Protein AF-A0A5B9R5X1-F1 (afdb_monomer_lite)

pLDDT: mean 70.62, std 14.92, range [45.25, 94.19]

Secondary structure (DSSP, 8-state):
--HHHHHHHHHHHHHHHHHHHHHHHHHTS--PPPPP-PPPHHHHTS-HHHHHHSSPPS--PPP------------SSHHHHHHHHHHHHHHHHHHHHHHHHHHHHHHHHHHHTTS-S---HHHHHHHHHHSHHHHHHHHHHHHHHS--TTS--

Organism: NCBI:txid980254

Radius of gyration: 30.91 Å; chains: 1; bounding box: 55×62×83 Å

Structure (mmCIF, N/CA/C/O backbone):
data_AF-A0A5B9R5X1-F1
#
_entry.id   AF-A0A5B9R5X1-F1
#
loop_
_atom_site.group_PDB
_atom_site.id
_atom_site.type_symbol
_atom_site.label_atom_id
_atom_site.label_alt_id
_atom_site.label_comp_id
_atom_site.label_asym_id
_atom_site.label_entity_id
_atom_site.label_seq_id
_atom_site.pdbx_PDB_ins_code
_atom_site.Cartn_x
_atom_site.Cartn_y
_atom_site.Cartn_z
_atom_site.occupancy
_atom_site.B_iso_or_equiv
_atom_site.auth_seq_id
_atom_site.auth_comp_id
_atom_site.auth_asym_id
_atom_site.auth_atom_id
_atom_site.pdbx_PDB_model_num
ATOM 1 N N . MET A 1 1 ? 15.789 11.134 -35.499 1.00 53.81 1 MET A N 1
ATOM 2 C CA . MET A 1 1 ? 15.005 11.887 -34.494 1.00 53.81 1 MET A CA 1
ATOM 3 C C . MET A 1 1 ? 15.624 11.795 -33.087 1.00 53.81 1 MET A C 1
ATOM 5 O O . MET A 1 1 ? 14.900 11.812 -32.108 1.00 53.81 1 MET A O 1
ATOM 9 N N . ALA A 1 2 ? 16.957 11.704 -32.957 1.00 56.66 2 ALA A N 1
ATOM 10 C CA . ALA A 1 2 ? 17.627 11.562 -31.654 1.00 56.66 2 ALA A CA 1
ATOM 11 C C . ALA A 1 2 ? 17.889 12.906 -30.939 1.00 56.66 2 ALA A C 1
ATOM 13 O O . ALA A 1 2 ? 18.067 12.919 -29.728 1.00 56.66 2 ALA A O 1
ATOM 14 N N . GLY A 1 3 ? 17.854 14.033 -31.664 1.00 64.00 3 GLY A N 1
ATOM 15 C CA . GLY A 1 3 ? 18.062 15.369 -31.084 1.00 64.00 3 GLY A CA 1
ATOM 16 C C . GLY A 1 3 ? 16.929 15.854 -30.170 1.00 64.00 3 GLY A C 1
ATOM 17 O O . GLY A 1 3 ? 17.172 16.654 -29.278 1.00 64.00 3 GLY A O 1
ATOM 18 N N . ASP A 1 4 ? 15.712 15.324 -30.328 1.00 76.25 4 ASP A N 1
ATOM 19 C CA . ASP A 1 4 ? 14.544 15.731 -29.527 1.00 76.25 4 ASP A CA 1
ATOM 20 C C . ASP A 1 4 ? 14.620 15.199 -28.080 1.00 76.25 4 ASP A C 1
ATOM 22 O O . ASP A 1 4 ? 14.231 15.860 -27.120 1.00 76.25 4 ASP A O 1
ATOM 26 N N . ILE A 1 5 ? 15.219 14.018 -27.891 1.00 83.88 5 ILE A N 1
ATOM 27 C CA . ILE A 1 5 ? 15.355 13.398 -26.565 1.00 83.88 5 ILE A CA 1
ATOM 28 C C . ILE A 1 5 ? 16.368 14.162 -25.705 1.00 83.88 5 ILE A C 1
ATOM 30 O O . ILE A 1 5 ? 16.122 14.392 -24.521 1.00 83.88 5 ILE A O 1
ATOM 34 N N . GLU A 1 6 ? 17.492 14.588 -26.281 1.00 88.69 6 GLU A N 1
ATOM 35 C CA . GLU A 1 6 ? 18.511 15.352 -25.552 1.00 88.69 6 GLU A CA 1
ATOM 36 C C . GLU A 1 6 ? 17.994 16.739 -25.148 1.00 88.69 6 GLU A C 1
ATOM 38 O O . GLU A 1 6 ? 18.190 17.170 -24.007 1.00 88.69 6 GLU A O 1
ATOM 43 N N . GLU A 1 7 ? 17.259 17.411 -26.037 1.00 90.31 7 GLU A N 1
ATOM 44 C CA . GLU A 1 7 ? 16.603 18.683 -25.727 1.00 90.31 7 GLU A CA 1
ATOM 45 C C . GLU A 1 7 ? 15.509 18.523 -24.664 1.00 90.31 7 GLU A C 1
ATOM 47 O O . GLU A 1 7 ? 15.420 19.340 -23.738 1.00 90.31 7 GLU A O 1
ATOM 52 N N . PHE A 1 8 ? 14.722 17.445 -24.730 1.00 91.88 8 PHE A N 1
ATOM 53 C CA . PHE A 1 8 ? 13.722 17.119 -23.717 1.00 91.88 8 PHE A CA 1
ATOM 54 C C . PHE A 1 8 ? 14.357 16.883 -22.342 1.00 91.88 8 PHE A C 1
ATOM 56 O O . PHE A 1 8 ? 13.900 17.458 -21.351 1.00 91.88 8 PHE A O 1
ATOM 63 N N . LEU A 1 9 ? 15.437 16.098 -22.266 1.00 94.19 9 LEU A N 1
ATOM 64 C CA . LEU A 1 9 ? 16.150 15.832 -21.014 1.00 94.19 9 LEU A CA 1
ATOM 65 C C . LEU A 1 9 ? 16.774 17.104 -20.434 1.00 94.19 9 LEU A C 1
ATOM 67 O O . LEU A 1 9 ? 16.669 17.342 -19.227 1.00 94.19 9 LEU A O 1
ATOM 71 N N . ARG A 1 10 ? 17.357 17.963 -21.278 1.00 93.19 10 ARG A N 1
ATOM 72 C CA . ARG A 1 10 ? 17.929 19.246 -20.849 1.00 93.19 10 ARG A CA 1
ATOM 73 C C . ARG A 1 10 ? 16.854 20.171 -20.278 1.00 93.19 10 ARG A C 1
ATOM 75 O O . ARG A 1 10 ? 17.013 20.703 -19.179 1.00 93.19 10 ARG A O 1
ATOM 82 N N . ARG A 1 11 ? 15.712 20.278 -20.964 1.00 91.12 11 ARG A N 1
ATOM 83 C CA . ARG A 1 11 ? 14.557 21.074 -20.522 1.00 91.12 11 ARG A CA 1
ATOM 84 C C . ARG A 1 11 ? 13.895 20.495 -19.262 1.00 91.12 11 ARG A C 1
ATOM 86 O O . ARG A 1 11 ? 13.428 21.251 -18.408 1.00 91.12 11 ARG A O 1
ATOM 93 N N . ALA A 1 12 ? 13.861 19.172 -19.106 1.00 92.88 12 ALA A N 1
ATOM 94 C CA . ALA A 1 12 ? 13.340 18.509 -17.910 1.00 92.88 12 ALA A CA 1
ATOM 95 C C . ALA A 1 12 ? 14.245 18.729 -16.686 1.00 92.88 12 ALA A C 1
ATOM 97 O O . ALA A 1 12 ? 13.747 19.024 -15.594 1.00 92.88 12 ALA A O 1
ATOM 98 N N . ALA A 1 13 ? 15.567 18.642 -16.869 1.00 93.56 13 ALA A N 1
ATOM 99 C CA . ALA A 1 13 ? 16.546 18.919 -15.822 1.00 93.56 13 ALA A CA 1
ATOM 100 C C . ALA A 1 13 ? 16.457 20.376 -15.339 1.00 93.56 13 ALA A C 1
ATOM 102 O O . ALA A 1 13 ? 16.412 20.624 -14.132 1.00 93.56 13 ALA A O 1
ATOM 103 N N . GLU A 1 14 ? 16.331 21.326 -16.267 1.00 90.88 14 GLU A N 1
ATOM 104 C CA . GLU A 1 14 ? 16.178 22.748 -15.953 1.00 90.88 14 GLU A CA 1
ATOM 105 C C . GLU A 1 14 ? 14.893 23.026 -15.153 1.00 90.88 14 GLU A C 1
ATOM 107 O O . GLU A 1 14 ? 14.938 23.663 -14.096 1.00 90.88 14 GLU A O 1
ATOM 112 N N . ARG A 1 15 ? 13.750 22.450 -15.562 1.00 89.88 15 ARG A N 1
ATOM 113 C CA . ARG A 1 15 ? 12.494 22.548 -14.790 1.00 89.88 15 ARG A CA 1
ATOM 114 C C . ARG A 1 15 ? 12.621 21.971 -13.382 1.00 89.88 15 ARG A C 1
ATOM 116 O O . ARG A 1 15 ? 12.034 22.513 -12.442 1.00 89.88 15 ARG A O 1
ATOM 123 N N . ARG A 1 16 ? 13.357 20.868 -13.213 1.00 87.12 16 ARG A N 1
ATOM 124 C CA . ARG A 1 16 ? 13.578 20.250 -11.898 1.00 87.12 16 ARG A CA 1
ATOM 125 C C . ARG A 1 16 ? 14.403 21.159 -10.987 1.00 87.12 16 ARG A C 1
ATOM 127 O O . ARG A 1 16 ? 14.032 21.323 -9.826 1.00 87.12 16 ARG A O 1
ATOM 134 N N . GLN A 1 17 ? 15.465 21.779 -11.505 1.00 85.44 17 GLN A N 1
ATOM 135 C CA . GLN A 1 17 ? 16.297 22.716 -10.741 1.00 85.44 17 GLN A CA 1
ATOM 136 C C . GLN A 1 17 ? 15.518 23.974 -10.331 1.00 85.44 17 GLN A C 1
ATOM 138 O O . GLN A 1 17 ? 15.555 24.368 -9.165 1.00 85.44 17 GLN A O 1
ATOM 143 N N . GLN A 1 18 ? 14.726 24.550 -11.241 1.00 83.62 18 GLN A N 1
ATOM 144 C CA . GLN A 1 18 ? 13.886 25.712 -10.929 1.00 83.62 18 GLN A CA 1
ATOM 145 C C . GLN A 1 18 ? 12.858 25.407 -9.823 1.00 83.62 18 GLN A C 1
ATOM 147 O O . GLN A 1 18 ? 12.673 26.213 -8.910 1.00 83.62 18 GLN A O 1
ATOM 152 N N . ARG A 1 19 ? 12.226 24.222 -9.849 1.00 83.75 19 ARG A N 1
ATOM 153 C CA . ARG A 1 19 ? 11.287 23.790 -8.795 1.00 83.75 19 ARG A CA 1
ATOM 154 C C . ARG A 1 19 ? 11.969 23.538 -7.449 1.00 83.75 19 ARG A C 1
ATOM 156 O O . ARG A 1 19 ? 11.366 23.810 -6.413 1.00 83.75 19 ARG A O 1
ATOM 163 N N . ALA A 1 20 ? 13.200 23.028 -7.446 1.00 77.25 20 ALA A N 1
ATOM 164 C CA . ALA A 1 20 ? 13.960 22.808 -6.216 1.00 77.25 20 ALA A CA 1
ATOM 165 C C . ALA A 1 20 ? 14.298 24.136 -5.513 1.00 77.25 20 ALA A C 1
ATOM 167 O O . ALA A 1 20 ? 14.086 24.261 -4.307 1.00 77.25 20 ALA A O 1
ATOM 168 N N . ASN A 1 21 ? 14.717 25.154 -6.271 1.00 75.06 21 ASN A N 1
ATOM 169 C CA . ASN A 1 21 ? 15.031 26.474 -5.718 1.00 75.06 21 ASN A CA 1
ATOM 170 C C . ASN A 1 21 ? 13.789 27.183 -5.146 1.00 75.06 21 ASN A C 1
ATOM 172 O O . ASN A 1 21 ? 13.874 27.808 -4.091 1.00 75.06 21 ASN A O 1
ATOM 176 N N . GLN A 1 22 ? 12.617 27.027 -5.776 1.00 73.62 22 GLN A N 1
ATOM 177 C CA . GLN A 1 22 ? 11.357 27.577 -5.251 1.00 73.62 22 GLN A CA 1
ATOM 178 C C . GLN A 1 22 ? 10.902 26.887 -3.954 1.00 73.62 22 GLN A C 1
ATOM 180 O O . GLN A 1 22 ? 10.426 27.556 -3.036 1.00 73.62 22 GLN A O 1
ATOM 185 N N . ARG A 1 23 ? 11.095 25.565 -3.832 1.00 68.62 23 ARG A N 1
ATOM 186 C CA . ARG A 1 23 ? 10.769 24.825 -2.600 1.00 68.62 23 ARG A CA 1
ATOM 187 C C . ARG A 1 23 ? 11.655 25.229 -1.420 1.00 68.62 23 ARG A C 1
ATOM 189 O O . ARG A 1 23 ? 11.142 25.358 -0.312 1.00 68.62 23 ARG A O 1
ATOM 196 N N . ASN A 1 24 ? 12.945 25.482 -1.646 1.00 63.91 24 ASN A N 1
ATOM 197 C CA . ASN A 1 24 ? 13.853 25.921 -0.580 1.00 63.91 24 ASN A CA 1
ATOM 198 C C . ASN A 1 24 ? 13.546 27.342 -0.080 1.00 63.91 24 ASN A C 1
ATOM 200 O O . ASN A 1 24 ? 13.702 27.605 1.110 1.00 63.91 24 ASN A O 1
ATOM 204 N N . ALA A 1 25 ? 13.061 28.236 -0.949 1.00 61.38 25 ALA A N 1
ATOM 205 C CA . ALA A 1 25 ? 12.637 29.577 -0.542 1.00 61.38 25 ALA A CA 1
ATOM 206 C C . ALA A 1 25 ? 11.338 29.560 0.293 1.00 61.38 25 ALA A C 1
ATOM 208 O O . ALA A 1 25 ? 11.212 30.327 1.242 1.00 61.38 25 ALA A O 1
ATOM 209 N N . GLN A 1 26 ? 10.397 28.652 0.001 1.00 58.34 26 GLN A N 1
ATOM 210 C CA . GLN A 1 26 ? 9.145 28.524 0.767 1.00 58.34 26 GLN A CA 1
ATOM 211 C C . GLN A 1 26 ? 9.314 27.821 2.126 1.00 58.34 26 GLN A C 1
ATOM 213 O O . GLN A 1 26 ? 8.514 28.045 3.032 1.00 58.34 26 GLN A O 1
ATOM 218 N N . GLN A 1 27 ? 10.355 27.003 2.316 1.00 56.66 27 GLN A N 1
ATOM 219 C CA . GLN A 1 27 ? 10.584 26.306 3.591 1.00 56.66 27 GLN A CA 1
ATOM 220 C C . GLN A 1 27 ? 11.173 27.194 4.701 1.00 56.66 27 GLN A C 1
ATOM 222 O O . GLN A 1 27 ? 11.088 26.818 5.867 1.00 56.66 27 GLN A O 1
ATOM 227 N N . GLN A 1 28 ? 11.722 28.375 4.385 1.00 57.75 28 GLN A N 1
ATOM 228 C CA . GLN A 1 28 ? 12.313 29.272 5.394 1.00 57.75 28 GLN A CA 1
ATOM 229 C C . GLN A 1 28 ? 11.294 30.178 6.114 1.00 57.75 28 GLN A C 1
ATOM 231 O O . GLN A 1 28 ? 11.656 30.822 7.094 1.00 57.75 28 GLN A O 1
ATOM 236 N N . GLN A 1 29 ? 10.026 30.213 5.683 1.00 56.34 29 GLN A N 1
ATOM 237 C CA . GLN A 1 29 ? 8.974 31.041 6.305 1.00 56.34 29 GLN A CA 1
ATOM 238 C C . GLN A 1 29 ? 7.796 30.244 6.881 1.00 56.34 29 GLN A C 1
ATOM 240 O O . GLN A 1 29 ? 6.842 30.836 7.381 1.00 56.34 29 GLN A O 1
ATOM 245 N N . ALA A 1 30 ? 7.847 28.911 6.867 1.00 56.41 30 ALA A N 1
ATOM 246 C CA . ALA A 1 30 ? 6.807 28.102 7.490 1.00 56.41 30 ALA A CA 1
ATOM 247 C C . ALA A 1 30 ? 7.002 28.078 9.016 1.00 56.41 30 ALA A C 1
ATOM 249 O O . ALA A 1 30 ? 7.674 27.202 9.566 1.00 56.41 30 ALA A O 1
ATOM 250 N N . THR A 1 31 ? 6.402 29.047 9.711 1.00 63.81 31 THR A N 1
ATOM 251 C CA . THR A 1 31 ? 6.082 28.932 11.136 1.00 63.81 31 THR A CA 1
ATOM 252 C C . THR A 1 31 ? 5.304 27.635 11.328 1.00 63.81 31 THR A C 1
ATOM 254 O O . THR A 1 31 ? 4.177 27.480 10.863 1.00 63.81 31 THR A O 1
ATOM 257 N N . ARG A 1 32 ? 5.946 26.643 11.953 1.00 65.19 32 ARG A N 1
ATOM 258 C CA . ARG A 1 32 ? 5.302 25.360 12.237 1.00 65.19 32 ARG A CA 1
ATOM 259 C C . ARG A 1 32 ? 4.070 25.630 13.108 1.00 65.19 32 ARG A C 1
ATOM 261 O O . ARG A 1 32 ? 4.240 26.225 14.175 1.00 65.19 32 ARG A O 1
ATOM 268 N N . PRO A 1 33 ? 2.857 25.216 12.700 1.00 67.25 33 PRO A N 1
ATOM 269 C CA . PRO A 1 33 ? 1.700 25.325 13.573 1.00 67.25 33 PRO A CA 1
ATOM 270 C C . PRO A 1 33 ? 1.973 24.512 14.841 1.00 67.25 33 PRO A C 1
ATOM 272 O O . PRO A 1 33 ? 2.487 23.391 14.769 1.00 67.25 33 PRO A O 1
ATOM 275 N N . ALA A 1 34 ? 1.679 25.103 16.001 1.00 75.06 34 ALA A N 1
ATOM 276 C CA . ALA A 1 34 ? 1.805 24.419 17.280 1.00 75.06 34 ALA A CA 1
ATOM 277 C C . ALA A 1 34 ? 1.009 23.108 17.233 1.00 75.06 34 ALA A C 1
ATOM 279 O O . ALA A 1 34 ? -0.103 23.064 16.698 1.00 75.06 34 ALA A O 1
ATOM 280 N N . ALA A 1 35 ? 1.600 22.032 17.753 1.00 77.94 35 ALA A N 1
ATOM 281 C CA . ALA A 1 35 ? 0.939 20.738 17.773 1.00 77.94 35 ALA A CA 1
ATOM 282 C C . ALA A 1 35 ? -0.392 20.858 18.543 1.00 77.94 35 ALA A C 1
ATOM 284 O O . ALA A 1 35 ? -0.409 21.465 19.618 1.00 77.94 35 ALA A O 1
ATOM 285 N N . PRO A 1 36 ? -1.498 20.305 18.016 1.00 76.12 36 PRO A N 1
ATOM 286 C CA . PRO A 1 36 ? -2.769 20.316 18.723 1.00 76.12 36 PRO A CA 1
ATOM 287 C C . PRO A 1 36 ? -2.612 19.601 20.068 1.00 76.12 36 PRO A C 1
ATOM 289 O O . PRO A 1 36 ? -2.165 18.454 20.127 1.00 76.12 36 PRO A O 1
ATOM 292 N N . GLN A 1 37 ? -2.959 20.295 21.152 1.00 79.38 37 GLN A N 1
ATOM 293 C CA . GLN A 1 37 ? -3.047 19.689 22.475 1.00 79.38 37 GLN A CA 1
ATOM 294 C C . GLN A 1 37 ? -4.353 18.900 22.539 1.00 79.38 37 GLN A C 1
ATOM 296 O O . GLN A 1 37 ? -5.436 19.480 22.548 1.00 79.38 37 GLN A O 1
ATOM 301 N N . TYR A 1 38 ? -4.248 17.575 22.535 1.00 76.94 38 TYR A N 1
ATOM 302 C CA . TYR A 1 38 ? -5.402 16.705 22.716 1.00 76.94 38 TYR A CA 1
ATOM 303 C C . TYR A 1 38 ? -5.707 16.555 24.205 1.00 76.94 38 TYR A C 1
ATOM 305 O O . TYR A 1 38 ? -4.815 16.304 25.016 1.00 76.94 38 TYR A O 1
ATOM 313 N N . THR A 1 39 ? -6.978 16.705 24.553 1.00 77.75 39 THR A N 1
ATOM 314 C CA . THR A 1 39 ? -7.531 16.385 25.867 1.00 77.75 39 THR A CA 1
ATOM 315 C C . THR A 1 39 ? -7.454 14.880 26.132 1.00 77.75 39 THR A C 1
ATOM 317 O O . THR A 1 39 ? -7.489 14.053 25.218 1.00 77.75 39 THR A O 1
ATOM 320 N N . ASP A 1 40 ? -7.314 14.504 27.404 1.00 78.12 40 ASP A N 1
ATOM 321 C CA . ASP A 1 40 ? -7.183 13.103 27.798 1.00 78.12 40 ASP A CA 1
ATOM 322 C C . ASP A 1 40 ? -8.507 12.348 27.586 1.00 78.12 40 ASP A C 1
ATOM 324 O O . ASP A 1 40 ? -9.522 12.617 28.240 1.00 78.12 40 ASP A O 1
ATOM 328 N N . ARG A 1 41 ? -8.477 11.349 26.697 1.00 69.81 41 ARG A N 1
ATOM 329 C CA . ARG A 1 41 ? -9.615 10.495 26.322 1.00 69.81 41 ARG A CA 1
ATOM 330 C C . ARG A 1 41 ? -10.282 9.820 27.525 1.00 69.81 41 ARG A C 1
ATOM 332 O O . ARG A 1 41 ? -11.477 9.522 27.464 1.00 69.81 41 ARG A O 1
ATOM 339 N N . ALA A 1 42 ? -9.538 9.571 28.604 1.00 72.00 42 ALA A N 1
ATOM 340 C CA . ALA A 1 42 ? -10.088 8.982 29.822 1.00 72.00 42 ALA A CA 1
ATOM 341 C C . ALA A 1 42 ? -11.081 9.927 30.516 1.00 72.00 42 ALA A C 1
ATOM 343 O O . ALA A 1 42 ? -12.127 9.486 30.991 1.00 72.00 42 ALA A O 1
ATOM 344 N N . THR A 1 43 ? -10.812 11.235 30.506 1.00 67.12 43 THR A N 1
ATOM 345 C CA . THR A 1 43 ? -11.711 12.211 31.135 1.00 67.12 43 THR A CA 1
ATOM 346 C C . THR A 1 43 ? -12.962 12.480 30.307 1.00 67.12 43 THR A C 1
ATOM 348 O O . THR A 1 43 ? -13.999 12.814 30.877 1.00 67.12 43 THR A O 1
ATOM 351 N N . GLU A 1 44 ? -12.920 12.367 28.976 1.00 67.38 44 GLU A N 1
ATOM 352 C CA . GLU A 1 44 ? -14.066 12.619 28.071 1.00 67.38 44 GLU A CA 1
ATOM 353 C C . GLU A 1 44 ? -15.155 11.555 28.098 1.00 67.38 44 GLU A C 1
ATOM 355 O O . GLU A 1 44 ? -16.312 11.849 27.810 1.00 67.38 44 GLU A O 1
ATOM 360 N N . ARG A 1 45 ? -14.806 10.329 28.485 1.00 72.94 45 ARG A N 1
ATOM 361 C CA . ARG A 1 45 ? -15.752 9.209 28.537 1.00 72.94 45 ARG A CA 1
ATOM 362 C C . ARG A 1 45 ? -16.579 9.152 29.814 1.00 72.94 45 ARG A C 1
ATOM 364 O O . ARG A 1 45 ? -17.518 8.362 29.878 1.00 72.94 45 ARG A O 1
ATOM 371 N N . LEU A 1 46 ? -16.243 9.968 30.810 1.00 76.50 46 LEU A N 1
ATOM 372 C CA . LEU A 1 46 ? -17.010 10.031 32.044 1.00 76.50 46 LEU A CA 1
ATOM 373 C C . LEU A 1 46 ? -18.363 10.700 31.756 1.00 76.50 46 LEU A C 1
ATOM 375 O O . LEU A 1 46 ? -18.384 11.839 31.269 1.00 76.50 46 LEU A O 1
ATOM 379 N N . PRO A 1 47 ? -19.498 10.036 32.045 1.00 70.19 47 PRO A N 1
ATOM 380 C CA . PRO A 1 47 ? -20.807 10.652 31.903 1.00 70.19 47 PRO A CA 1
ATOM 381 C C . PRO A 1 47 ? -20.849 11.949 32.720 1.00 70.19 47 PRO A C 1
ATOM 383 O O . PRO A 1 47 ? -20.279 12.040 33.807 1.00 70.19 47 PRO A O 1
ATOM 386 N N . ARG A 1 48 ? -21.529 12.982 32.205 1.00 62.34 48 ARG A N 1
ATOM 387 C CA . ARG A 1 48 ? -21.565 14.337 32.801 1.00 62.34 48 ARG A CA 1
ATOM 388 C C . ARG A 1 48 ? -21.935 14.342 34.295 1.00 62.34 48 ARG A C 1
ATOM 390 O O . ARG A 1 48 ? -21.512 15.240 35.020 1.00 62.34 48 ARG A O 1
ATOM 397 N N . ALA A 1 49 ? -22.682 13.337 34.750 1.00 61.38 49 ALA A N 1
ATOM 398 C CA . ALA A 1 49 ? -23.010 13.109 36.155 1.00 61.38 49 ALA A CA 1
ATOM 399 C C . ALA A 1 49 ? -21.770 12.840 37.035 1.00 61.38 49 ALA A C 1
ATOM 401 O O . ALA A 1 49 ? -21.665 13.400 38.123 1.00 61.38 49 ALA A O 1
ATOM 402 N N . GLU A 1 50 ? -20.800 12.064 36.548 1.00 58.56 50 GLU A N 1
ATOM 403 C CA . GLU A 1 50 ? -19.579 11.699 37.279 1.00 58.56 50 GLU A CA 1
ATOM 404 C C . GLU A 1 50 ? -18.534 12.820 37.261 1.00 58.56 50 GLU A C 1
ATOM 406 O O . GLU A 1 50 ? -17.910 13.094 38.286 1.00 58.56 50 GLU A O 1
ATOM 411 N N . ARG A 1 51 ? -18.408 13.559 36.146 1.00 56.62 51 ARG A N 1
ATOM 412 C CA . ARG A 1 51 ? -17.578 14.783 36.102 1.00 56.62 51 ARG A CA 1
ATOM 413 C C . ARG A 1 51 ? -18.047 15.829 37.117 1.00 56.62 51 ARG A C 1
ATOM 415 O O . ARG A 1 51 ? -17.224 16.480 37.753 1.00 56.62 51 ARG A O 1
ATOM 422 N N . ARG A 1 52 ? -19.365 15.985 37.288 1.00 55.44 52 ARG A N 1
ATOM 423 C CA . ARG A 1 52 ? -19.950 16.934 38.249 1.00 55.44 52 ARG A CA 1
ATOM 424 C C . ARG A 1 52 ? -19.790 16.464 39.699 1.00 55.44 52 ARG A C 1
ATOM 426 O O . ARG A 1 52 ? -19.661 17.304 40.580 1.00 55.44 52 ARG A O 1
ATOM 433 N N . ALA A 1 53 ? -19.746 15.152 39.937 1.00 57.88 53 ALA A N 1
ATOM 434 C CA . ALA A 1 53 ? -19.507 14.571 41.260 1.00 57.88 53 ALA A CA 1
ATOM 435 C C . ALA A 1 53 ? -18.059 14.759 41.747 1.00 57.88 53 ALA A C 1
ATOM 437 O O . ALA A 1 53 ? -17.837 14.926 42.941 1.00 57.88 53 ALA A O 1
ATOM 438 N N . GLN A 1 54 ? -17.081 14.790 40.836 1.00 58.19 54 GLN A N 1
ATOM 439 C CA . GLN A 1 54 ? -15.669 15.005 41.185 1.00 58.19 54 GLN A CA 1
ATOM 440 C C . GLN A 1 54 ? -15.303 16.484 41.423 1.00 58.19 54 GLN A C 1
ATOM 442 O O . GLN A 1 54 ? -14.224 16.761 41.938 1.00 58.19 54 GLN A O 1
ATOM 447 N N . GLN A 1 55 ? -16.174 17.438 41.064 1.00 58.06 55 GLN A N 1
ATOM 448 C CA . GLN A 1 55 ? -15.885 18.882 41.131 1.00 58.06 55 GLN A CA 1
ATOM 449 C C . GLN A 1 55 ? -16.848 19.700 42.010 1.00 58.06 55 GLN A C 1
ATOM 451 O O . GLN A 1 55 ? -16.763 20.925 42.019 1.00 58.06 55 GLN A O 1
ATOM 456 N N . ALA A 1 56 ? -17.770 19.080 42.749 1.00 48.69 56 ALA A N 1
ATOM 457 C CA . ALA A 1 56 ? -18.773 19.833 43.504 1.00 48.69 56 ALA A CA 1
ATOM 458 C C . ALA A 1 56 ? -18.367 20.093 44.975 1.00 48.69 56 ALA A C 1
ATOM 460 O O . ALA A 1 56 ? -18.267 19.139 45.747 1.00 48.69 56 ALA A O 1
ATOM 461 N N . PRO A 1 57 ? -18.229 21.360 45.421 1.00 55.34 57 PRO A N 1
ATOM 462 C CA . PRO A 1 57 ? -18.503 21.747 46.807 1.00 55.34 57 PRO A CA 1
ATOM 463 C C . PRO A 1 57 ? -20.030 21.765 47.076 1.00 55.34 57 PRO A C 1
ATOM 465 O O . PRO A 1 57 ? -20.823 21.744 46.127 1.00 55.34 57 PRO A O 1
ATOM 468 N N . PRO A 1 58 ? -20.486 21.761 48.347 1.00 47.72 58 PRO A N 1
ATOM 469 C CA . PRO A 1 58 ? -21.879 21.472 48.671 1.00 47.72 58 PRO A CA 1
ATOM 470 C C . PRO A 1 58 ? -22.829 22.635 48.341 1.00 47.72 58 PRO A C 1
ATOM 472 O O . PRO A 1 58 ? -22.658 23.750 48.815 1.00 47.72 58 PRO A O 1
ATOM 475 N N . TYR A 1 59 ? -23.857 22.290 47.562 1.00 53.03 59 TYR A N 1
ATOM 476 C CA . TYR A 1 59 ? -25.225 22.822 47.501 1.00 53.03 59 TYR A CA 1
ATOM 477 C C . TYR A 1 59 ? -25.466 24.345 47.491 1.00 53.03 59 TYR A C 1
ATOM 479 O O . TYR A 1 59 ? -25.349 25.012 48.510 1.00 53.03 59 TYR A O 1
ATOM 487 N N . GLN A 1 60 ? -26.033 24.829 46.381 1.00 48.25 60 GLN A N 1
ATOM 488 C CA . GLN A 1 60 ? -27.100 25.843 46.328 1.00 48.25 60 GLN A CA 1
ATOM 489 C C . GLN A 1 60 ? -27.797 25.727 44.955 1.00 48.25 60 GLN A C 1
ATOM 491 O O . GLN A 1 60 ? -27.095 25.628 43.947 1.00 48.25 60 GLN A O 1
ATOM 496 N N . PRO A 1 61 ? -29.140 25.713 44.858 1.00 50.88 61 PRO A N 1
ATOM 497 C CA . PRO A 1 61 ? -29.825 25.802 43.573 1.00 50.88 61 PRO A CA 1
ATOM 498 C C . PRO A 1 61 ? -30.065 27.278 43.220 1.00 50.88 61 PRO A C 1
ATOM 500 O O . PRO A 1 61 ? -30.816 27.942 43.938 1.00 50.88 61 PRO A O 1
ATOM 503 N N . PRO A 1 62 ? -29.489 27.824 42.134 1.00 45.41 62 PRO A N 1
ATOM 504 C CA . PRO A 1 62 ? -29.930 29.109 41.633 1.00 45.41 62 PRO A CA 1
ATOM 505 C C . PRO A 1 62 ? -31.085 28.932 40.643 1.00 45.41 62 PRO A C 1
ATOM 507 O O . PRO A 1 62 ? -31.128 28.036 39.799 1.00 45.41 62 PRO A O 1
ATOM 510 N N . VAL A 1 63 ? -32.037 29.831 40.818 1.00 49.50 63 VAL A N 1
ATOM 511 C CA . VAL A 1 63 ? -33.203 30.108 39.992 1.00 49.50 63 VAL A CA 1
ATOM 512 C C . VAL A 1 63 ? -32.792 30.713 38.640 1.00 49.50 63 VAL A C 1
ATOM 514 O O . VAL A 1 63 ? -31.902 31.552 38.593 1.00 49.50 63 VAL A O 1
ATOM 517 N N . GLN A 1 64 ? -33.588 30.384 37.616 1.00 48.12 64 GLN A N 1
ATOM 518 C CA . GLN A 1 64 ? -34.014 31.244 36.499 1.00 48.12 64 GLN A CA 1
ATOM 519 C C . GLN A 1 64 ? -33.123 31.487 35.259 1.00 48.12 64 GLN A C 1
ATOM 521 O O . GLN A 1 64 ? -31.910 31.619 35.318 1.00 48.12 64 GLN A O 1
ATOM 526 N N . GLN A 1 65 ? -33.880 31.654 34.160 1.00 45.75 65 GLN A N 1
ATOM 527 C CA . GLN A 1 65 ? -33.603 32.276 32.858 1.00 45.75 6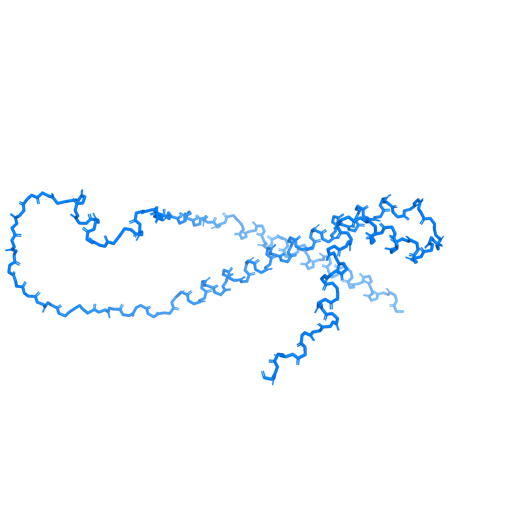5 GLN A CA 1
ATOM 528 C C . GLN A 1 65 ? -32.938 31.409 31.776 1.00 45.75 65 GLN A C 1
ATOM 530 O O . GLN A 1 65 ? -31.726 31.277 31.668 1.00 45.75 65 GLN A O 1
ATOM 535 N N . ALA A 1 66 ? -33.801 30.846 30.922 1.00 48.94 66 ALA A N 1
ATOM 536 C CA . ALA A 1 66 ? -33.439 30.385 29.591 1.00 48.94 66 ALA A CA 1
ATOM 537 C C . ALA A 1 66 ? -33.198 31.611 28.695 1.00 48.94 66 ALA A C 1
ATOM 539 O O . ALA A 1 66 ? -34.147 32.187 28.163 1.00 48.94 66 ALA A O 1
ATOM 540 N N . GLU A 1 67 ? -31.941 32.019 28.547 1.00 58.94 67 GLU A N 1
ATOM 541 C CA . GLU A 1 67 ? -31.538 32.874 27.432 1.00 58.94 67 GLU A CA 1
ATOM 542 C C . GLU A 1 67 ? -31.436 32.028 26.150 1.00 58.94 67 GLU A C 1
ATOM 544 O O . GLU A 1 67 ? -30.907 30.910 26.194 1.00 58.94 67 GLU A O 1
ATOM 549 N N . PRO A 1 68 ? -31.936 32.509 24.999 1.00 54.62 68 PRO A N 1
ATOM 550 C CA . PRO A 1 68 ? -31.686 31.848 23.728 1.00 54.62 68 PRO A CA 1
ATOM 551 C C . PRO A 1 68 ? -30.208 32.018 23.355 1.00 54.62 68 PRO A C 1
ATOM 553 O O . PRO A 1 68 ? -29.743 33.125 23.092 1.00 54.62 68 PRO A O 1
ATOM 556 N N . LEU A 1 69 ? -29.468 30.908 23.323 1.00 53.03 69 LEU A N 1
ATOM 557 C CA . LEU A 1 69 ? -28.114 30.856 22.774 1.00 53.03 69 LEU A CA 1
ATOM 558 C C . LEU A 1 69 ? -28.177 31.189 21.276 1.00 53.03 69 LEU A C 1
ATOM 560 O O . LEU A 1 69 ? -28.642 30.379 20.475 1.00 53.03 69 LEU A O 1
ATOM 564 N N . LEU A 1 70 ? -27.717 32.383 20.903 1.00 49.97 70 LEU A N 1
ATOM 565 C CA . LEU A 1 70 ? -27.442 32.734 19.514 1.00 49.97 70 LEU A CA 1
ATOM 566 C C . LEU A 1 70 ? -26.178 31.968 19.093 1.00 49.97 70 LEU A C 1
ATOM 568 O O . LEU A 1 70 ? -25.079 32.279 19.547 1.00 49.97 70 LEU A O 1
ATOM 572 N N . ALA A 1 71 ? -26.335 30.927 18.278 1.00 53.00 71 ALA A N 1
ATOM 573 C CA . ALA A 1 71 ? -25.207 30.272 17.630 1.00 53.00 71 ALA A CA 1
ATOM 574 C C . ALA A 1 71 ? -24.811 31.109 16.408 1.00 53.00 71 ALA A C 1
ATOM 576 O O . ALA A 1 71 ? -25.543 31.157 15.421 1.00 53.00 71 ALA A O 1
ATOM 577 N N . GLU A 1 72 ? -23.676 31.797 16.495 1.00 51.16 72 GLU A N 1
ATOM 578 C CA . GLU A 1 72 ? -23.026 32.398 15.334 1.00 51.16 72 GLU A CA 1
ATOM 579 C C . GLU A 1 72 ? -22.464 31.257 14.473 1.00 51.16 72 GLU A C 1
ATOM 581 O O . GLU A 1 72 ? -21.627 30.470 14.920 1.00 51.16 72 GLU A O 1
ATOM 586 N N . ILE A 1 73 ? -23.003 31.104 13.264 1.00 56.34 73 ILE A N 1
ATOM 587 C CA . ILE A 1 73 ? -22.540 30.121 12.286 1.00 56.34 73 ILE A CA 1
ATOM 588 C C . ILE A 1 73 ? -21.289 30.717 11.633 1.00 56.34 73 ILE A C 1
ATOM 590 O O . ILE A 1 73 ? -21.385 31.653 10.844 1.00 56.34 73 ILE A O 1
ATOM 594 N N . ILE A 1 74 ? -20.113 30.199 11.995 1.00 54.59 74 ILE A N 1
ATOM 595 C CA . ILE A 1 74 ? -18.850 30.503 11.312 1.00 54.59 74 ILE A CA 1
ATOM 596 C C . ILE A 1 74 ? -18.820 29.640 10.046 1.00 54.59 74 ILE A C 1
ATOM 598 O O . ILE A 1 74 ? -18.480 28.459 10.099 1.00 54.59 74 ILE A O 1
ATOM 602 N N . GLU A 1 75 ? -19.250 30.211 8.925 1.00 53.25 75 GLU A N 1
ATOM 603 C CA . GLU A 1 75 ? -19.168 29.586 7.603 1.00 53.25 75 GLU A CA 1
ATOM 604 C C . GLU A 1 75 ? -17.784 29.845 6.964 1.00 53.25 75 GLU A C 1
ATOM 606 O O . GLU A 1 75 ? -17.306 30.976 6.908 1.00 53.25 75 GLU A O 1
ATOM 611 N N . ASP A 1 76 ? -17.180 28.755 6.471 1.00 53.41 76 ASP A N 1
ATOM 612 C CA . ASP A 1 76 ? -16.366 28.683 5.242 1.00 53.41 76 ASP A CA 1
ATOM 613 C C . ASP A 1 76 ? -14.819 28.717 5.215 1.00 53.41 76 ASP A C 1
ATOM 615 O O . ASP A 1 76 ? -14.270 28.546 4.129 1.00 53.41 76 ASP A O 1
ATOM 619 N N . ASP A 1 77 ? -14.075 28.712 6.330 1.00 54.31 77 ASP A N 1
ATOM 620 C CA . ASP A 1 77 ? -12.591 28.568 6.260 1.00 54.31 77 ASP A CA 1
ATOM 621 C C . ASP A 1 77 ? -12.046 27.144 6.548 1.00 54.31 77 ASP A C 1
ATOM 623 O O . ASP A 1 77 ? -10.880 26.828 6.281 1.00 54.31 77 ASP A O 1
ATOM 627 N N . GLU A 1 78 ? -12.865 26.220 7.064 1.00 54.56 78 GLU A N 1
ATOM 628 C CA . GLU A 1 78 ? -12.381 24.887 7.477 1.00 54.56 78 GLU A CA 1
ATOM 629 C C . GLU A 1 78 ? -12.302 23.859 6.330 1.00 54.56 78 GLU A C 1
ATOM 631 O O . GLU A 1 78 ? -11.504 22.910 6.377 1.00 54.56 78 GLU A O 1
ATOM 636 N N . HIS A 1 79 ? -13.088 24.035 5.265 1.00 54.69 79 HIS A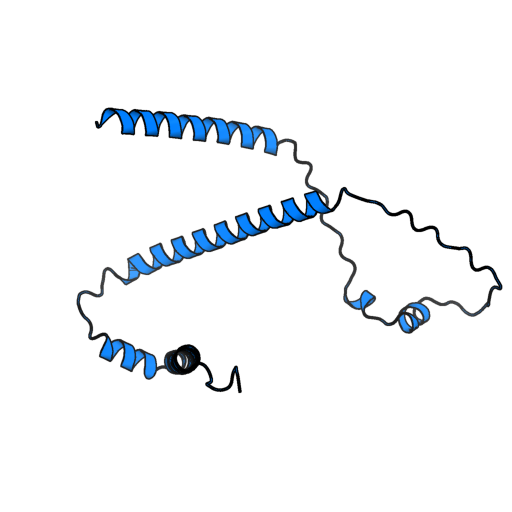 N 1
ATOM 637 C CA . HIS A 1 79 ? -13.193 23.055 4.177 1.00 54.69 79 HIS A CA 1
ATOM 638 C C . HIS A 1 79 ? -11.939 22.995 3.287 1.00 54.69 79 HIS A C 1
ATOM 640 O O . HIS A 1 79 ? -11.526 21.902 2.868 1.00 54.69 79 HIS A O 1
ATOM 646 N N . GLU A 1 80 ? -11.279 24.130 3.043 1.00 59.12 80 GLU A N 1
ATOM 647 C CA . GLU A 1 80 ? -10.020 24.167 2.290 1.00 59.12 80 GLU A CA 1
ATOM 648 C C . GLU A 1 80 ? -8.864 23.550 3.091 1.00 59.12 80 GLU A C 1
ATOM 650 O O . GLU A 1 80 ? -8.09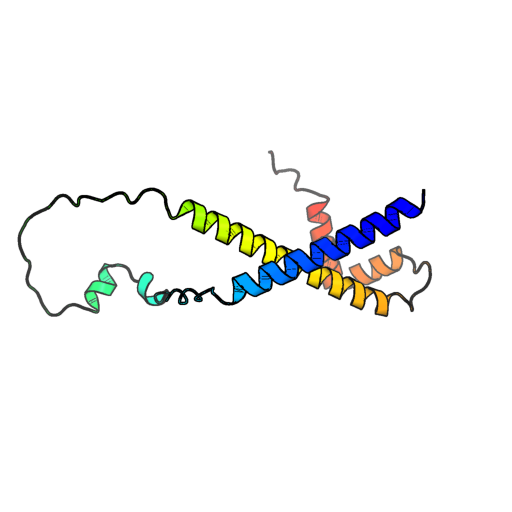3 22.742 2.559 1.00 59.12 80 GLU A O 1
ATOM 655 N N . SER A 1 81 ? -8.803 23.840 4.396 1.00 62.59 81 SER A N 1
ATOM 656 C CA . SER A 1 81 ? -7.816 23.280 5.331 1.00 62.59 81 SER A CA 1
ATOM 657 C C . SER A 1 81 ? -7.915 21.753 5.425 1.00 62.59 81 SER A C 1
ATOM 659 O O . SER A 1 81 ? -6.908 21.036 5.353 1.00 62.59 81 SER A O 1
ATOM 661 N N . MET A 1 82 ? -9.136 21.216 5.491 1.00 62.25 82 MET A N 1
ATOM 662 C CA . MET A 1 82 ? -9.364 19.768 5.510 1.00 62.25 82 MET A CA 1
ATOM 663 C C . MET A 1 82 ? -9.004 19.099 4.180 1.00 62.25 82 MET A C 1
ATOM 665 O O . MET A 1 82 ? -8.436 18.003 4.172 1.00 62.25 82 MET A O 1
ATOM 669 N N . SER A 1 83 ? -9.268 19.765 3.056 1.00 71.38 83 SER A N 1
ATOM 670 C CA . SER A 1 83 ? -8.921 19.262 1.723 1.00 71.38 83 SER A CA 1
ATOM 671 C C . SER A 1 83 ? -7.406 19.232 1.493 1.00 71.38 83 SER A C 1
ATOM 673 O O . SER A 1 83 ? -6.881 18.255 0.955 1.00 71.38 83 SER A O 1
ATOM 675 N N . GLN A 1 84 ? -6.674 20.249 1.959 1.00 72.06 84 GLN A N 1
ATOM 676 C CA . GLN A 1 84 ? -5.207 20.258 1.919 1.00 72.06 84 GLN A CA 1
ATOM 677 C C . GLN A 1 84 ? -4.598 19.176 2.818 1.00 72.06 84 GLN A C 1
ATOM 679 O O . GLN A 1 84 ? -3.689 18.468 2.380 1.00 72.06 84 GLN A O 1
ATOM 684 N N . ARG A 1 85 ? -5.136 18.977 4.031 1.00 71.19 85 ARG A N 1
ATOM 685 C CA . ARG A 1 85 ? -4.693 17.904 4.943 1.00 71.19 85 ARG A CA 1
ATOM 686 C C . ARG A 1 85 ? -4.915 16.502 4.380 1.00 71.19 85 ARG A C 1
ATOM 688 O O . ARG A 1 85 ? -4.130 15.602 4.672 1.00 71.19 85 ARG A O 1
ATOM 695 N N . ARG A 1 86 ? -5.976 16.291 3.596 1.00 71.81 86 ARG A N 1
ATOM 696 C CA . ARG A 1 86 ? -6.210 15.010 2.906 1.00 71.81 86 ARG A CA 1
ATOM 697 C C . ARG A 1 86 ? -5.157 14.766 1.830 1.00 71.81 86 ARG A C 1
ATOM 699 O O . ARG A 1 86 ? -4.483 13.744 1.874 1.00 71.81 86 ARG A O 1
ATOM 706 N N . ARG A 1 87 ? -4.917 15.756 0.965 1.00 79.06 87 ARG A N 1
ATOM 707 C CA . ARG A 1 87 ? -3.904 15.665 -0.101 1.00 79.06 87 ARG A CA 1
ATOM 708 C C . ARG A 1 87 ? -2.489 15.442 0.436 1.00 79.06 87 ARG A C 1
ATOM 710 O O . ARG A 1 87 ? -1.722 14.698 -0.167 1.00 79.06 87 ARG A O 1
ATOM 717 N N . SER A 1 88 ? -2.129 16.063 1.563 1.00 71.19 88 SER A N 1
ATOM 718 C CA . SER A 1 88 ? -0.808 15.854 2.170 1.00 71.19 88 SER A CA 1
ATOM 719 C C . SER A 1 88 ? -0.639 14.437 2.721 1.00 71.19 88 SER A C 1
ATOM 721 O O . SER A 1 88 ? 0.427 13.854 2.559 1.00 71.19 88 SER A O 1
ATOM 723 N N . ARG A 1 89 ? -1.689 13.864 3.327 1.00 78.25 89 ARG A N 1
ATOM 724 C CA . ARG A 1 89 ? -1.666 12.481 3.831 1.00 78.25 89 ARG A CA 1
ATOM 725 C C . ARG A 1 89 ? -1.601 11.466 2.697 1.00 78.25 89 ARG A C 1
ATOM 727 O O . ARG A 1 89 ? -0.781 10.565 2.749 1.00 78.25 89 ARG A O 1
ATOM 734 N N . GLU A 1 90 ? -2.385 11.670 1.642 1.00 81.69 90 GLU A N 1
ATOM 735 C CA . GLU A 1 90 ? -2.359 10.813 0.451 1.00 81.69 90 GLU A CA 1
ATOM 736 C C . GLU A 1 90 ? -0.969 10.791 -0.205 1.00 81.69 90 GLU A C 1
ATOM 738 O O . GLU A 1 90 ? -0.497 9.734 -0.614 1.00 81.69 90 GLU A O 1
ATOM 743 N N . ALA A 1 91 ? -0.276 11.934 -0.252 1.00 77.75 91 ALA A N 1
ATOM 744 C CA . ALA A 1 91 ? 1.086 12.008 -0.774 1.00 77.75 91 ALA A CA 1
ATOM 745 C C . ALA A 1 91 ? 2.119 11.303 0.128 1.00 77.75 91 ALA A C 1
ATOM 747 O O . ALA A 1 91 ? 3.043 10.670 -0.382 1.00 77.75 91 ALA A O 1
ATOM 748 N N . GLU A 1 92 ? 1.980 11.394 1.455 1.00 82.94 92 GLU A N 1
ATOM 749 C CA . GLU A 1 92 ? 2.844 10.671 2.402 1.00 82.94 92 GLU A CA 1
ATOM 750 C C . GLU A 1 92 ? 2.609 9.158 2.358 1.00 82.94 92 GLU 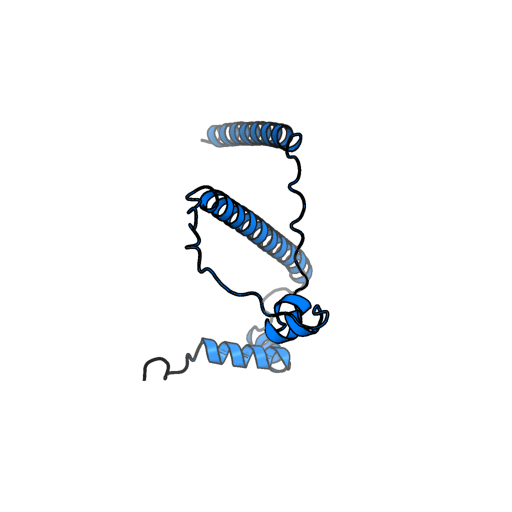A C 1
ATOM 752 O O . GLU A 1 92 ? 3.568 8.386 2.399 1.00 82.94 92 GLU A O 1
ATOM 757 N N . ASP A 1 93 ? 1.353 8.732 2.237 1.00 82.69 93 ASP A N 1
ATOM 758 C CA . ASP A 1 93 ? 0.991 7.322 2.133 1.00 82.69 93 ASP A CA 1
ATOM 759 C C . ASP A 1 93 ? 1.497 6.725 0.813 1.00 82.69 93 ASP A C 1
ATOM 761 O O . ASP A 1 93 ? 2.084 5.644 0.819 1.00 82.69 93 ASP A O 1
ATOM 765 N N . GLN A 1 94 ? 1.389 7.457 -0.303 1.00 82.12 94 GLN A N 1
ATOM 766 C CA . GLN A 1 94 ? 1.983 7.045 -1.581 1.00 82.12 94 GLN A CA 1
ATOM 767 C C . GLN A 1 94 ? 3.510 6.949 -1.504 1.00 82.12 94 GLN A C 1
ATOM 769 O O . GLN A 1 94 ? 4.079 5.955 -1.944 1.00 82.12 94 GLN A O 1
ATOM 774 N N . ALA A 1 95 ? 4.182 7.919 -0.876 1.00 81.31 95 ALA A N 1
ATOM 775 C CA . ALA A 1 95 ? 5.635 7.873 -0.718 1.00 81.31 95 ALA A CA 1
ATOM 776 C C . ALA A 1 95 ? 6.096 6.677 0.136 1.00 81.31 95 ALA A C 1
ATOM 778 O O . ALA A 1 95 ? 7.139 6.082 -0.143 1.00 81.31 95 ALA A O 1
ATOM 779 N N . LYS A 1 96 ? 5.320 6.297 1.161 1.00 86.75 96 LYS A N 1
ATOM 780 C CA . LYS A 1 96 ? 5.591 5.099 1.968 1.00 86.75 96 LYS A CA 1
ATOM 781 C C . LYS A 1 96 ? 5.420 3.827 1.151 1.00 86.75 96 LYS A C 1
ATOM 783 O O . LYS A 1 96 ? 6.321 2.994 1.175 1.00 86.75 96 LYS A O 1
ATOM 788 N N . VAL A 1 97 ? 4.323 3.709 0.402 1.00 85.12 97 VAL A N 1
ATOM 789 C CA . VAL A 1 97 ? 4.071 2.570 -0.494 1.00 85.12 97 VAL A CA 1
ATOM 790 C C . VAL A 1 97 ? 5.179 2.436 -1.539 1.00 85.12 97 VAL A C 1
ATOM 792 O O . VAL A 1 97 ? 5.707 1.342 -1.713 1.00 85.12 97 VAL A O 1
ATOM 795 N N . ASP A 1 98 ? 5.603 3.533 -2.167 1.00 82.19 98 ASP A N 1
ATOM 796 C CA . ASP A 1 98 ? 6.688 3.519 -3.154 1.00 82.19 98 ASP A CA 1
ATOM 797 C C . ASP A 1 98 ? 8.026 3.100 -2.523 1.00 82.19 98 ASP A C 1
ATOM 799 O O . ASP A 1 98 ? 8.783 2.329 -3.117 1.00 82.19 98 ASP A O 1
ATOM 803 N N . SER A 1 99 ? 8.312 3.554 -1.296 1.00 81.38 99 SER A N 1
ATOM 804 C CA . SER A 1 99 ? 9.529 3.169 -0.569 1.00 81.38 99 SER A CA 1
ATOM 805 C C . SER A 1 99 ? 9.523 1.704 -0.117 1.00 81.38 99 SER A C 1
ATOM 807 O O . SER A 1 99 ? 10.559 1.044 -0.167 1.00 81.38 99 SER A O 1
ATOM 809 N N . GLU A 1 100 ? 8.364 1.172 0.273 1.00 79.25 100 GLU A N 1
ATOM 810 C CA . GLU A 1 100 ? 8.173 -0.244 0.606 1.00 79.25 100 GLU A CA 1
ATOM 811 C C . GLU A 1 100 ? 8.312 -1.112 -0.653 1.00 79.25 100 GLU A C 1
ATOM 813 O O . GLU A 1 100 ? 8.988 -2.140 -0.633 1.00 79.25 100 GLU A O 1
ATOM 818 N N . LEU A 1 101 ? 7.758 -0.663 -1.785 1.00 80.00 101 LEU A N 1
ATOM 819 C CA . LEU A 1 101 ? 7.882 -1.351 -3.069 1.00 80.00 101 LEU A CA 1
ATOM 820 C C . LEU A 1 101 ? 9.340 -1.388 -3.556 1.00 80.00 101 LEU A C 1
ATOM 822 O O . LEU A 1 101 ? 9.792 -2.407 -4.080 1.00 80.00 101 LEU A O 1
ATOM 826 N N . GLN A 1 102 ? 10.094 -0.302 -3.354 1.00 76.88 102 GLN A N 1
ATOM 827 C CA . GLN A 1 102 ? 11.529 -0.259 -3.649 1.00 76.88 102 GLN A CA 1
ATOM 828 C C . GLN A 1 102 ? 12.329 -1.202 -2.745 1.00 76.88 102 GLN A C 1
ATOM 830 O O . GLN A 1 102 ? 13.129 -1.979 -3.264 1.00 76.88 102 GLN A O 1
ATOM 835 N N . ARG A 1 103 ? 12.068 -1.212 -1.431 1.00 76.56 103 ARG A N 1
ATOM 836 C CA . ARG A 1 103 ? 12.724 -2.132 -0.483 1.00 76.56 103 ARG A CA 1
ATOM 837 C C . ARG A 1 103 ? 12.486 -3.593 -0.847 1.00 76.56 103 ARG A C 1
ATOM 839 O O . ARG A 1 103 ? 13.441 -4.351 -0.983 1.00 76.56 103 ARG A O 1
ATOM 846 N N . HIS A 1 104 ? 11.239 -3.965 -1.128 1.00 66.62 104 HIS A N 1
ATOM 847 C CA . HIS A 1 104 ? 10.913 -5.321 -1.565 1.00 66.62 104 HIS A CA 1
ATOM 848 C C . HIS A 1 104 ? 11.499 -5.671 -2.942 1.00 66.62 104 HIS A C 1
ATOM 850 O O . HIS A 1 104 ? 11.844 -6.829 -3.186 1.00 66.62 104 HIS A O 1
ATOM 856 N N . SER A 1 105 ? 11.648 -4.700 -3.851 1.00 65.12 105 SER A N 1
ATOM 857 C CA . SER A 1 105 ? 12.313 -4.930 -5.138 1.00 65.12 105 SER A CA 1
ATOM 858 C C . SER A 1 105 ? 13.825 -5.127 -5.002 1.00 65.12 105 SER A C 1
ATOM 860 O O . SER A 1 105 ? 14.410 -5.791 -5.861 1.00 65.12 105 SER A O 1
ATOM 862 N N . GLU A 1 106 ? 14.467 -4.527 -4.003 1.00 61.00 106 GLU A N 1
ATOM 863 C CA . GLU A 1 106 ? 15.902 -4.677 -3.749 1.00 61.00 106 GLU A CA 1
ATOM 864 C C . GLU A 1 106 ? 16.191 -5.971 -2.976 1.00 61.00 106 GLU A C 1
ATOM 866 O O . GLU A 1 106 ? 17.021 -6.767 -3.418 1.00 61.00 106 GLU A O 1
ATOM 871 N N . GLU A 1 107 ? 15.417 -6.269 -1.929 1.00 58.47 107 GLU A N 1
ATOM 872 C CA . GLU A 1 107 ? 15.512 -7.529 -1.175 1.00 58.47 107 GLU A CA 1
ATOM 873 C C . GLU A 1 107 ? 15.160 -8.746 -2.050 1.00 58.47 107 GLU A C 1
ATOM 875 O O . GLU A 1 107 ? 15.852 -9.764 -2.034 1.00 58.47 107 GLU A O 1
ATOM 880 N N . GLY A 1 108 ? 14.156 -8.620 -2.924 1.00 52.12 108 GLY A N 1
ATOM 881 C CA . GLY A 1 108 ? 13.773 -9.676 -3.863 1.00 52.12 108 GLY A CA 1
ATOM 882 C C . GLY A 1 108 ? 14.768 -9.911 -5.007 1.00 52.12 108 GLY A C 1
ATOM 883 O O . GLY A 1 108 ? 14.718 -10.966 -5.640 1.00 52.12 108 G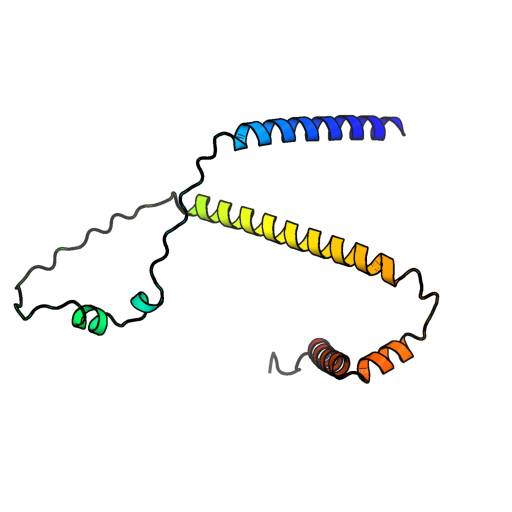LY A O 1
ATOM 884 N N . LYS A 1 109 ? 15.677 -8.968 -5.295 1.00 51.62 109 LYS A N 1
ATOM 885 C CA . LYS A 1 109 ? 16.740 -9.153 -6.303 1.00 51.62 109 LYS A CA 1
ATOM 886 C C . LYS A 1 109 ? 17.941 -9.914 -5.751 1.00 51.62 109 LYS A C 1
ATOM 888 O O . LYS A 1 109 ? 18.601 -10.604 -6.523 1.00 51.62 109 LYS A O 1
ATOM 893 N N . GLN A 1 110 ? 18.192 -9.827 -4.447 1.00 52.53 110 GLN A N 1
ATOM 894 C CA . GLN A 1 110 ? 19.329 -10.489 -3.807 1.00 52.53 110 GLN A CA 1
ATOM 895 C C . GLN A 1 110 ? 19.064 -11.980 -3.523 1.00 52.53 110 GLN A C 1
ATOM 897 O O . GLN A 1 110 ? 19.996 -12.775 -3.565 1.00 52.53 110 GLN A O 1
ATOM 902 N N . GLU A 1 111 ? 17.801 -12.389 -3.342 1.00 53.12 111 GLU A N 1
ATOM 903 C CA . GLU A 1 111 ? 17.431 -13.810 -3.181 1.00 53.12 111 GLU A CA 1
ATOM 904 C C . GLU A 1 111 ? 17.120 -14.541 -4.503 1.00 53.12 111 GLU A C 1
ATOM 906 O O . GLU A 1 111 ? 17.130 -15.772 -4.549 1.00 53.12 111 GLU A O 1
ATOM 911 N N . ARG A 1 112 ? 16.843 -13.819 -5.599 1.00 52.44 112 ARG A N 1
ATOM 912 C CA . ARG A 1 112 ? 16.446 -14.429 -6.888 1.00 52.44 112 ARG A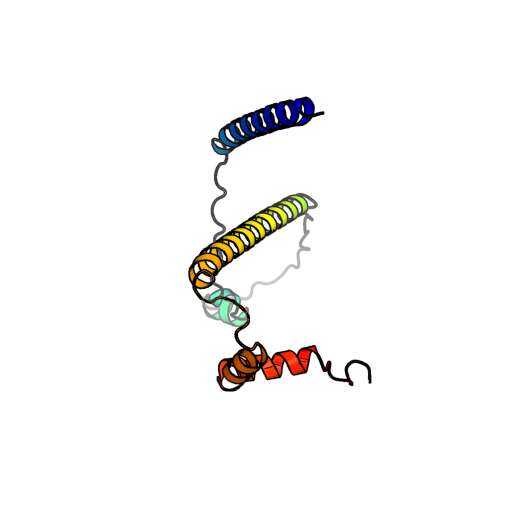 CA 1
ATOM 913 C C . ARG A 1 112 ? 17.594 -14.703 -7.855 1.00 52.44 112 ARG A C 1
ATOM 915 O O . ARG A 1 112 ? 17.364 -15.375 -8.856 1.00 52.44 112 ARG A O 1
ATOM 922 N N . SER A 1 113 ? 18.810 -14.230 -7.587 1.00 48.16 113 SER A N 1
ATOM 923 C CA . SER A 1 113 ? 19.957 -14.512 -8.462 1.00 48.16 113 SER A CA 1
ATOM 924 C C . SER A 1 113 ? 20.610 -15.882 -8.229 1.00 48.16 113 SER A C 1
ATOM 926 O O . SER A 1 113 ? 21.546 -16.202 -8.951 1.00 48.16 113 SER A O 1
ATOM 928 N N . ASP A 1 114 ? 20.129 -16.689 -7.270 1.00 50.78 114 ASP A N 1
ATOM 929 C CA . ASP A 1 114 ? 20.739 -17.987 -6.913 1.00 50.78 114 ASP A CA 1
ATOM 930 C C . ASP A 1 114 ? 19.770 -19.192 -6.946 1.00 50.78 114 ASP A C 1
ATOM 932 O O . ASP A 1 114 ? 20.087 -20.292 -6.498 1.00 50.78 114 ASP A O 1
ATOM 936 N N . ARG A 1 115 ? 18.562 -19.030 -7.502 1.00 52.03 115 ARG A N 1
ATOM 937 C CA . ARG A 1 115 ? 17.678 -20.166 -7.823 1.00 52.03 115 ARG A CA 1
ATOM 938 C C . ARG A 1 115 ? 17.205 -20.068 -9.256 1.00 52.03 115 ARG A C 1
ATOM 940 O O . ARG A 1 115 ? 16.189 -19.447 -9.560 1.00 52.03 115 ARG A O 1
ATOM 947 N N . GLY A 1 116 ? 18.010 -20.671 -10.122 1.00 45.25 116 GLY A N 1
ATOM 948 C CA . GLY A 1 116 ? 17.690 -20.883 -11.518 1.00 45.25 116 GLY A CA 1
ATOM 949 C C . GLY A 1 116 ? 16.342 -21.575 -11.722 1.00 45.25 116 GLY A C 1
ATOM 950 O O . GLY A 1 116 ? 15.854 -22.322 -10.879 1.00 45.25 116 GLY A O 1
ATOM 951 N N . GLU A 1 117 ? 15.772 -21.271 -12.884 1.00 56.84 117 GLU A N 1
ATOM 952 C CA . GLU A 1 117 ? 15.222 -22.262 -13.806 1.00 56.84 117 GLU A CA 1
ATOM 953 C C . GLU A 1 117 ? 14.315 -23.335 -13.185 1.00 56.84 117 GLU A C 1
ATOM 955 O O . GLU A 1 117 ? 14.763 -24.376 -12.720 1.00 56.84 117 GLU A O 1
ATOM 960 N N . GLN A 1 118 ? 13.002 -23.108 -13.283 1.00 58.53 118 GLN A N 1
ATOM 961 C CA . GLN A 1 118 ? 11.994 -24.175 -13.282 1.00 58.53 118 GLN A CA 1
ATOM 962 C C . GLN A 1 118 ? 12.066 -25.162 -12.098 1.00 58.53 118 GLN A C 1
ATOM 964 O O . GLN A 1 118 ? 11.862 -26.362 -12.286 1.00 58.53 118 GLN A O 1
ATOM 969 N N . SER A 1 119 ? 12.276 -24.697 -10.860 1.00 59.28 119 SER A N 1
ATOM 970 C CA . SER A 1 119 ? 11.861 -25.523 -9.722 1.00 59.28 119 SER A CA 1
ATOM 971 C C . SER A 1 119 ? 10.356 -25.756 -9.849 1.00 59.28 119 SER A C 1
ATOM 973 O O . SER A 1 119 ? 9.590 -24.816 -10.065 1.00 59.28 119 SER A O 1
ATOM 975 N N . ASN A 1 120 ? 9.942 -27.024 -9.836 1.00 77.75 120 ASN A N 1
ATOM 976 C CA . ASN A 1 120 ? 8.563 -27.444 -10.055 1.00 77.75 120 ASN A CA 1
ATOM 977 C C . ASN A 1 120 ? 7.608 -26.591 -9.211 1.00 77.75 120 ASN A C 1
ATOM 979 O O . ASN A 1 120 ? 7.483 -26.810 -8.008 1.00 77.75 120 ASN A O 1
ATOM 983 N N . ALA A 1 121 ? 6.895 -25.650 -9.839 1.00 81.75 121 ALA A N 1
ATOM 984 C CA . ALA A 1 121 ? 5.966 -24.762 -9.139 1.00 81.75 121 ALA A CA 1
ATOM 985 C C . ALA A 1 121 ? 4.943 -25.563 -8.313 1.00 81.75 121 ALA A C 1
ATOM 987 O O . ALA A 1 121 ? 4.551 -25.155 -7.225 1.00 81.75 121 ALA A O 1
ATOM 988 N N . ALA A 1 122 ? 4.574 -26.755 -8.794 1.00 83.44 122 ALA A N 1
ATOM 989 C CA . ALA A 1 122 ? 3.754 -27.711 -8.061 1.00 83.44 122 ALA A CA 1
ATOM 990 C C . ALA A 1 122 ? 4.395 -28.176 -6.739 1.00 83.44 122 ALA A C 1
ATOM 992 O O . ALA A 1 122 ? 3.710 -28.248 -5.723 1.00 83.44 122 ALA A O 1
ATOM 993 N N . GLU A 1 123 ? 5.696 -28.466 -6.714 1.00 87.06 123 GLU A N 1
ATOM 994 C CA . GLU A 1 123 ? 6.406 -28.850 -5.490 1.00 87.06 123 GLU A CA 1
ATOM 995 C C . GLU A 1 123 ? 6.536 -27.685 -4.515 1.00 87.06 123 GLU A C 1
ATOM 997 O O . GLU A 1 123 ? 6.370 -27.884 -3.311 1.00 87.06 123 GLU A O 1
ATOM 1002 N N . ASP A 1 124 ? 6.773 -26.474 -5.016 1.00 85.62 124 ASP A N 1
ATOM 1003 C CA . ASP A 1 124 ? 6.834 -25.272 -4.185 1.00 85.62 124 ASP A CA 1
ATOM 1004 C C . ASP A 1 124 ? 5.464 -24.959 -3.565 1.00 85.62 124 ASP A C 1
ATOM 1006 O O . ASP A 1 124 ? 5.377 -24.673 -2.368 1.00 85.62 124 ASP A O 1
ATOM 1010 N N . ILE A 1 125 ? 4.376 -25.144 -4.321 1.00 85.62 125 ILE A N 1
ATOM 1011 C CA . ILE A 1 125 ? 3.004 -25.065 -3.801 1.00 85.62 125 ILE A CA 1
ATOM 1012 C C . ILE A 1 125 ? 2.757 -26.163 -2.758 1.00 85.62 125 ILE A C 1
ATOM 1014 O O . ILE A 1 125 ? 2.220 -25.879 -1.690 1.00 85.62 125 ILE A O 1
ATOM 1018 N N . ILE A 1 126 ? 3.183 -27.407 -2.998 1.00 89.44 126 ILE A N 1
ATOM 1019 C CA . ILE A 1 126 ? 3.039 -28.496 -2.017 1.00 89.44 126 ILE A CA 1
ATOM 1020 C C . ILE A 1 126 ? 3.824 -28.188 -0.733 1.00 89.44 126 ILE A C 1
ATOM 1022 O O . ILE A 1 126 ? 3.328 -28.436 0.367 1.00 89.44 126 ILE A O 1
ATOM 1026 N N . ARG A 1 127 ? 5.038 -27.638 -0.838 1.00 89.94 127 ARG A N 1
ATOM 1027 C CA . ARG A 1 127 ? 5.842 -27.214 0.320 1.00 89.94 127 ARG A CA 1
ATOM 1028 C C . ARG A 1 127 ? 5.163 -26.079 1.082 1.00 89.94 127 ARG A C 1
ATOM 1030 O O . ARG A 1 127 ? 5.105 -26.134 2.309 1.00 89.94 127 ARG A O 1
ATOM 1037 N N . LEU A 1 128 ? 4.596 -25.107 0.368 1.00 90.06 128 LEU A N 1
ATOM 1038 C CA . LEU A 1 128 ? 3.823 -24.017 0.953 1.00 90.06 128 LEU A CA 1
ATOM 1039 C C . LEU A 1 128 ? 2.606 -24.563 1.714 1.00 90.06 128 LEU A C 1
ATOM 1041 O O . LEU A 1 128 ? 2.447 -24.261 2.895 1.00 90.06 128 LEU A O 1
ATOM 1045 N N . LEU A 1 129 ? 1.810 -25.438 1.091 1.00 89.75 129 LEU A N 1
ATOM 1046 C CA . LEU A 1 129 ? 0.612 -26.048 1.683 1.00 89.75 129 LEU A CA 1
ATOM 1047 C C . LEU A 1 129 ? 0.907 -26.927 2.906 1.00 89.75 129 LEU A C 1
ATOM 1049 O O . LEU A 1 129 ? 0.066 -27.039 3.793 1.00 89.75 129 LEU A O 1
ATOM 1053 N N . LYS A 1 130 ? 2.099 -27.531 2.979 1.00 92.44 130 LYS A N 1
ATOM 1054 C CA . LYS A 1 130 ? 2.553 -28.296 4.153 1.00 92.44 130 LYS A CA 1
ATOM 1055 C C . LYS A 1 130 ? 2.928 -27.411 5.344 1.00 92.44 130 LYS A C 1
ATOM 1057 O O . LYS A 1 130 ? 3.031 -27.916 6.460 1.00 92.44 130 LYS A O 1
ATOM 1062 N N . SER A 1 131 ? 3.144 -26.114 5.134 1.00 93.50 131 SER A N 1
ATOM 1063 C CA . SER A 1 131 ? 3.414 -25.172 6.218 1.00 93.50 131 SER A CA 1
ATOM 1064 C C . SER A 1 131 ? 2.105 -24.655 6.839 1.00 93.50 131 SER A C 1
ATOM 1066 O O . SER A 1 131 ? 1.131 -24.410 6.120 1.00 93.50 131 SER A O 1
ATOM 1068 N N . PRO A 1 132 ? 2.058 -24.402 8.161 1.00 91.94 132 PRO A N 1
ATOM 1069 C CA . PRO A 1 132 ? 0.857 -23.873 8.812 1.00 91.94 132 PRO A CA 1
ATOM 1070 C C . PRO A 1 132 ? 0.467 -22.483 8.290 1.00 91.94 132 PRO A C 1
ATOM 1072 O O . PRO A 1 132 ? -0.703 -22.110 8.346 1.00 91.94 132 PRO A O 1
ATOM 1075 N N . ASN A 1 133 ? 1.428 -21.709 7.776 1.00 90.69 133 ASN A N 1
ATOM 1076 C CA . ASN A 1 133 ? 1.156 -20.407 7.176 1.00 90.69 133 ASN A CA 1
ATOM 1077 C C . ASN A 1 133 ? 0.565 -20.540 5.762 1.00 90.69 133 ASN A C 1
ATOM 1079 O O . ASN A 1 133 ? -0.437 -19.903 5.452 1.00 90.69 133 ASN A O 1
ATOM 1083 N N . GLY A 1 134 ? 1.118 -21.420 4.925 1.00 93.12 134 GLY A N 1
ATOM 1084 C CA . GLY A 1 134 ? 0.585 -21.655 3.583 1.00 93.12 134 GLY A CA 1
ATOM 1085 C C . GLY A 1 134 ? -0.794 -22.316 3.586 1.00 93.12 134 GLY A C 1
ATOM 1086 O O . GLY A 1 134 ? -1.608 -22.021 2.717 1.00 93.12 134 GLY A O 1
ATOM 1087 N N . MET A 1 135 ? -1.125 -23.113 4.608 1.00 90.81 135 MET A N 1
ATOM 1088 C CA . MET A 1 135 ? -2.488 -23.629 4.773 1.00 90.81 135 MET A CA 1
ATOM 1089 C C . MET A 1 135 ? -3.504 -22.510 5.055 1.00 90.81 135 MET A C 1
ATOM 1091 O O . MET A 1 135 ? -4.589 -22.515 4.480 1.00 90.81 135 MET A O 1
ATOM 1095 N N . LYS A 1 136 ? -3.148 -21.507 5.872 1.00 91.69 136 LYS A N 1
ATOM 1096 C CA . LYS A 1 136 ? -3.997 -20.317 6.085 1.00 91.69 136 LYS A CA 1
ATOM 1097 C C . LYS A 1 136 ? -4.186 -19.532 4.790 1.00 91.69 136 LYS A C 1
ATOM 1099 O O . LYS A 1 136 ? -5.306 -19.147 4.472 1.00 91.69 136 LYS A O 1
ATOM 1104 N N . GLN A 1 137 ? -3.107 -19.338 4.031 1.00 91.19 137 GLN A N 1
ATOM 1105 C CA . GLN A 1 137 ? -3.167 -18.680 2.725 1.00 91.19 137 GLN A CA 1
ATOM 1106 C C . GLN A 1 137 ? -4.078 -19.443 1.758 1.00 91.19 137 GLN A C 1
ATOM 1108 O O . GLN A 1 137 ? -4.888 -18.823 1.083 1.00 91.19 137 GLN A O 1
ATOM 1113 N N . ALA A 1 138 ? -4.021 -20.776 1.741 1.00 91.56 138 ALA A N 1
ATOM 1114 C CA . ALA A 1 138 ? -4.898 -21.597 0.910 1.00 91.56 138 ALA A CA 1
ATOM 1115 C C . ALA A 1 138 ? -6.378 -21.487 1.306 1.00 91.56 138 ALA A C 1
ATOM 1117 O O . ALA A 1 138 ? -7.235 -21.423 0.429 1.00 91.56 138 ALA A O 1
ATOM 1118 N N . VAL A 1 139 ? -6.687 -21.418 2.607 1.00 90.94 139 VAL A N 1
ATOM 1119 C CA . VAL A 1 139 ? -8.061 -21.194 3.093 1.00 90.94 139 VAL A CA 1
ATOM 1120 C C . VAL A 1 139 ? -8.587 -19.831 2.644 1.00 90.94 139 VAL A C 1
ATOM 1122 O O . VAL A 1 139 ? -9.703 -19.749 2.143 1.00 90.94 139 VAL A O 1
ATOM 1125 N N . ILE A 1 140 ? -7.771 -18.781 2.756 1.00 90.75 140 ILE A N 1
ATOM 1126 C CA . ILE A 1 140 ? -8.138 -17.430 2.309 1.00 90.75 140 ILE A CA 1
ATOM 1127 C C . ILE A 1 140 ? -8.316 -17.390 0.788 1.00 90.75 140 ILE A C 1
ATOM 1129 O O . ILE A 1 140 ? -9.297 -16.849 0.294 1.00 90.75 140 ILE A O 1
ATOM 1133 N N . LEU A 1 141 ? -7.391 -17.987 0.031 1.00 90.31 141 LEU A N 1
ATOM 1134 C CA . LEU A 1 141 ? -7.494 -18.063 -1.427 1.00 90.31 141 LEU A CA 1
ATOM 1135 C C . LEU A 1 141 ? -8.762 -18.798 -1.854 1.00 90.31 141 LEU A C 1
ATOM 1137 O O . LEU A 1 141 ? -9.426 -18.367 -2.792 1.00 90.31 141 LEU A O 1
ATOM 1141 N N . ARG A 1 142 ? -9.130 -19.864 -1.138 1.00 89.12 142 ARG A N 1
ATOM 1142 C CA . ARG A 1 142 ? -10.400 -20.548 -1.353 1.00 89.12 142 ARG A CA 1
ATOM 1143 C C . ARG A 1 142 ? -11.585 -19.623 -1.088 1.00 89.12 142 ARG A C 1
ATOM 1145 O O . ARG A 1 142 ? -12.481 -19.586 -1.909 1.00 89.12 142 ARG A O 1
ATOM 1152 N N . GLU A 1 143 ? -11.586 -18.862 0.001 1.00 89.75 143 GLU A N 1
ATOM 1153 C CA . GLU A 1 143 ? -12.673 -17.923 0.320 1.00 89.75 143 GLU A CA 1
ATOM 1154 C C . GLU A 1 143 ? -12.815 -16.786 -0.710 1.00 89.75 143 GLU A C 1
ATOM 1156 O O . GLU A 1 143 ? -13.926 -16.355 -1.006 1.00 89.75 143 GLU A O 1
ATOM 1161 N N . ILE A 1 144 ? -11.705 -16.322 -1.291 1.00 88.00 144 ILE A N 1
ATOM 1162 C CA . ILE A 1 144 ? -11.708 -15.294 -2.344 1.00 88.00 144 ILE A CA 1
ATOM 1163 C C . ILE A 1 144 ? -12.228 -15.862 -3.672 1.00 88.00 144 ILE A C 1
ATOM 1165 O O . ILE A 1 144 ? -12.982 -15.192 -4.377 1.00 88.00 144 ILE A O 1
ATOM 1169 N N . LEU A 1 145 ? -11.789 -17.071 -4.037 1.00 88.56 145 LEU A N 1
ATOM 1170 C CA . LEU A 1 145 ? -12.120 -17.705 -5.319 1.00 88.56 145 LEU A CA 1
ATOM 1171 C C . LEU A 1 145 ? -13.489 -18.394 -5.314 1.00 88.56 145 LEU A C 1
ATOM 1173 O O . LEU A 1 145 ? -14.130 -18.470 -6.359 1.00 88.56 145 LEU A O 1
ATOM 1177 N N . GLU A 1 146 ? -13.938 -18.872 -4.156 1.00 84.88 146 GLU A N 1
ATOM 1178 C CA . GLU A 1 146 ? -15.296 -19.347 -3.893 1.00 84.88 146 GLU A CA 1
ATOM 1179 C C . GLU A 1 146 ? -16.031 -18.274 -3.073 1.00 84.88 146 GLU A C 1
ATOM 1181 O O . GLU A 1 146 ? -16.244 -18.464 -1.868 1.00 84.88 146 GLU A O 1
ATOM 1186 N N . PRO A 1 147 ? -16.423 -17.131 -3.676 1.00 71.06 147 PRO A N 1
ATOM 1187 C CA . PRO A 1 147 ? -17.264 -16.177 -2.975 1.00 71.06 147 PRO A CA 1
ATOM 1188 C C . PRO A 1 147 ? -18.513 -16.918 -2.505 1.00 71.06 147 PRO A C 1
ATOM 1190 O O . PRO A 1 147 ? -19.139 -17.650 -3.275 1.00 71.06 147 PRO A O 1
ATOM 1193 N N . ARG A 1 148 ? -18.849 -16.766 -1.219 1.00 71.69 148 ARG A N 1
ATOM 1194 C CA . ARG A 1 148 ? -20.016 -17.417 -0.613 1.00 71.69 148 ARG A CA 1
ATOM 1195 C C . ARG A 1 148 ? -21.219 -17.158 -1.519 1.00 71.69 148 ARG A C 1
ATOM 1197 O O . ARG A 1 148 ? -21.618 -16.008 -1.687 1.00 71.69 148 ARG A O 1
ATOM 1204 N N . SER A 1 149 ? -21.792 -18.225 -2.074 1.00 66.81 149 SER A N 1
ATOM 1205 C CA . SER A 1 149 ? -22.913 -18.194 -3.027 1.00 66.81 149 SER A CA 1
ATOM 1206 C C . SER A 1 149 ? -24.159 -17.465 -2.511 1.00 66.81 149 SER A C 1
ATOM 1208 O O . SER A 1 149 ? -25.077 -17.213 -3.273 1.00 66.81 149 SER A O 1
ATOM 1210 N N . ASN A 1 150 ? -24.174 -17.097 -1.230 1.00 63.06 150 ASN A N 1
ATOM 1211 C CA . ASN A 1 150 ? -25.330 -16.607 -0.496 1.00 63.06 150 ASN A CA 1
ATOM 1212 C C . ASN A 1 150 ? -25.239 -15.096 -0.216 1.00 63.06 150 ASN A C 1
ATOM 1214 O O . ASN A 1 150 ? -25.833 -14.623 0.745 1.00 63.06 150 ASN A O 1
ATOM 1218 N N . PHE A 1 151 ? -24.434 -14.327 -0.960 1.00 60.69 151 PHE A N 1
ATOM 1219 C CA . PHE A 1 151 ? -24.401 -12.871 -0.758 1.00 60.69 151 PHE A CA 1
ATOM 1220 C C . PHE A 1 151 ? -25.682 -12.179 -1.269 1.00 60.69 151 PHE A C 1
ATOM 1222 O O . PHE A 1 151 ? -25.968 -11.059 -0.856 1.00 60.69 151 PHE A O 1
ATOM 1229 N N . TRP A 1 152 ? -26.454 -12.844 -2.137 1.00 62.78 152 TRP A N 1
ATOM 1230 C CA . TRP A 1 152 ? -27.662 -12.294 -2.768 1.00 62.78 152 TRP A CA 1
ATOM 1231 C C . TRP A 1 152 ? -28.928 -13.160 -2.611 1.00 62.78 152 TRP A C 1
ATOM 1233 O O . TRP A 1 152 ? -29.918 -12.856 -3.272 1.00 62.78 152 TRP A O 1
ATOM 1243 N N . ASP A 1 153 ? -28.905 -14.191 -1.758 1.00 48.31 153 ASP A N 1
ATOM 1244 C CA . ASP A 1 153 ? -30.096 -14.985 -1.393 1.00 48.31 153 ASP A CA 1
ATOM 1245 C C . ASP A 1 153 ? -30.721 -14.487 -0.079 1.00 48.31 153 ASP A C 1
ATOM 1247 O O . ASP A 1 153 ? -29.953 -14.244 0.885 1.00 48.31 153 ASP A O 1
#

Sequence (153 aa):
MAGDIEEFLRRAAERRQQRANQRNAQQQQATRPAAPQYTDRATERLPRAERRAQQAPPYQPPVQQAEPLLAEIIEDDEHESMSQRRRSREAEDQAKVDSELQRHSEEGKQERSDRGEQSNAAEDIIRLLKSPNGMKQAVILREILEPRSNFWD

Foldseek 3Di:
DVVVVVVVVVVVVVVVVVVVVVVVVVVVPPPDPDDDDDDDPVVVPDPPVVVCVVDDDDDDDDDDDDDPDDDDDPDDDVPVVVVVVVVVVVVVVVVVVVVVVVVCVVVVVVVPVPDDDCPPVVVVLVVLCPDPNSVVVVVVVCCVVCPPPPPPD